Protein AF-A0A7Y5NHE2-F1 (afdb_monomer_lite)

Foldseek 3Di:
DDPVVLVVLLVVLVVVVPPPDPPPDDSCPDPSSVLSVCCNPPVPVSVVVVVVQVVCVVVVDDDDDD

Secondary structure (DSSP, 8-state):
--HHHHHHHHHHHHHHHHS-S--SS-TT-SHHHHHHHHHHH-HHHHHHHHHHHHHHHHTT------

Sequence (66 aa):
MGERDLARATEALVSRYRSVAPATAPILASQVHVAAYAAYRMPATHAALSRVLGDLAEHGLAPRSL

Structure (mmCIF, N/CA/C/O backbone):
data_AF-A0A7Y5NHE2-F1
#
_entry.id   AF-A0A7Y5NHE2-F1
#
loop_
_atom_site.group_PDB
_atom_site.id
_atom_site.type_symbol
_atom_site.label_atom_id
_atom_site.label_alt_id
_atom_site.label_comp_id
_atom_site.label_asym_id
_atom_site.label_entity_id
_atom_site.label_seq_id
_atom_site.pdbx_PDB_ins_code
_atom_site.Cartn_x
_atom_site.Cartn_y
_atom_site.Cartn_z
_atom_site.occupancy
_atom_site.B_iso_or_equiv
_atom_site.auth_seq_id
_atom_site.auth_comp_id
_atom_site.auth_asym_id
_atom_site.auth_atom_id
_atom_site.pdbx_PDB_model_num
ATOM 1 N N . MET A 1 1 ? -2.725 11.779 -1.849 1.00 57.16 1 MET A N 1
ATOM 2 C CA . MET A 1 1 ? -2.426 11.065 -3.108 1.00 57.16 1 MET A CA 1
ATOM 3 C C . MET A 1 1 ? -3.678 10.299 -3.478 1.00 57.16 1 MET A C 1
ATOM 5 O O . MET A 1 1 ? -4.141 9.529 -2.645 1.00 57.16 1 MET A O 1
ATOM 9 N N . GLY A 1 2 ? -4.292 10.591 -4.622 1.00 71.88 2 GLY A N 1
ATOM 10 C CA . GLY A 1 2 ? -5.529 9.912 -5.013 1.00 71.88 2 GLY A CA 1
ATOM 11 C C . GLY A 1 2 ? -5.258 8.509 -5.558 1.00 71.88 2 GLY A C 1
ATOM 12 O O . GLY A 1 2 ? -4.166 8.227 -6.044 1.00 71.88 2 GLY A O 1
ATOM 13 N N . GLU A 1 3 ? -6.266 7.642 -5.553 1.00 71.38 3 GLU A N 1
ATOM 14 C CA . GLU A 1 3 ? -6.188 6.281 -6.115 1.00 71.38 3 GLU A CA 1
ATOM 15 C C . GLU A 1 3 ? -5.745 6.276 -7.594 1.00 71.38 3 GLU A C 1
ATOM 17 O O . GLU A 1 3 ? -4.982 5.419 -8.035 1.00 71.38 3 GLU A O 1
ATOM 22 N N . ARG A 1 4 ? -6.120 7.321 -8.345 1.00 72.38 4 ARG A N 1
ATOM 23 C CA . ARG A 1 4 ? -5.680 7.541 -9.735 1.00 72.38 4 ARG A CA 1
ATOM 24 C C . ARG A 1 4 ? -4.202 7.927 -9.855 1.00 72.38 4 ARG A C 1
ATOM 26 O O . ARG A 1 4 ? -3.573 7.596 -10.856 1.00 72.38 4 ARG A O 1
ATOM 33 N N . ASP A 1 5 ? -3.647 8.628 -8.865 1.00 76.00 5 ASP A N 1
ATOM 34 C CA . ASP A 1 5 ? -2.212 8.946 -8.834 1.00 76.00 5 ASP A CA 1
ATOM 35 C C . ASP A 1 5 ? -1.394 7.685 -8.557 1.00 76.00 5 ASP A C 1
ATOM 37 O O . ASP A 1 5 ? -0.345 7.481 -9.167 1.00 76.00 5 ASP A O 1
ATOM 41 N N . LEU A 1 6 ? -1.920 6.813 -7.692 1.00 73.69 6 LEU A N 1
ATOM 42 C CA . LEU A 1 6 ? -1.318 5.525 -7.375 1.00 73.69 6 LEU A CA 1
ATOM 43 C C . LEU A 1 6 ? -1.304 4.604 -8.605 1.00 73.69 6 LEU A C 1
ATOM 45 O O . LEU A 1 6 ? -0.259 4.048 -8.931 1.00 73.69 6 LEU A O 1
ATOM 49 N N . ALA A 1 7 ? -2.417 4.526 -9.343 1.00 76.38 7 ALA A N 1
ATOM 50 C CA . ALA A 1 7 ? -2.511 3.737 -10.573 1.00 76.38 7 ALA A CA 1
ATOM 51 C C . ALA A 1 7 ? -1.469 4.159 -11.631 1.00 76.38 7 ALA A C 1
ATOM 53 O O . ALA A 1 7 ? -0.750 3.312 -12.164 1.00 76.38 7 ALA A O 1
ATOM 54 N N . ARG A 1 8 ? -1.311 5.470 -11.874 1.00 80.50 8 ARG A N 1
ATOM 55 C CA . ARG A 1 8 ? -0.288 5.995 -12.800 1.00 80.50 8 ARG A CA 1
ATOM 56 C C . ARG A 1 8 ? 1.137 5.694 -12.337 1.00 80.50 8 ARG A C 1
ATOM 58 O O . ARG A 1 8 ? 1.986 5.325 -13.148 1.00 80.50 8 ARG A O 1
ATOM 65 N N . ALA A 1 9 ? 1.411 5.847 -11.042 1.00 76.56 9 ALA A N 1
ATOM 66 C CA . ALA A 1 9 ? 2.723 5.534 -10.480 1.00 76.56 9 ALA A CA 1
ATOM 67 C C . ALA A 1 9 ? 3.055 4.035 -10.619 1.00 76.56 9 ALA A C 1
ATOM 69 O O . ALA A 1 9 ? 4.198 3.682 -10.920 1.00 76.56 9 ALA A O 1
ATOM 70 N N . THR A 1 10 ? 2.061 3.157 -10.464 1.00 75.94 10 THR A N 1
ATOM 71 C CA . THR A 1 10 ? 2.203 1.712 -10.675 1.00 75.94 10 THR A CA 1
ATOM 72 C C . THR A 1 10 ? 2.511 1.367 -12.133 1.00 75.94 10 THR A C 1
ATOM 74 O O . THR A 1 10 ? 3.446 0.602 -12.375 1.00 75.94 10 THR A O 1
ATOM 77 N N . GLU A 1 11 ? 1.808 1.948 -13.109 1.00 81.75 11 GLU A N 1
ATOM 78 C CA . GLU A 1 11 ? 2.096 1.719 -14.537 1.00 81.75 11 GLU A CA 1
ATOM 79 C C . GLU A 1 11 ? 3.532 2.118 -14.912 1.00 81.75 11 GLU A C 1
ATOM 81 O O . GLU A 1 11 ? 4.245 1.349 -15.568 1.00 81.75 11 GLU A O 1
ATOM 86 N N . ALA A 1 12 ? 3.995 3.277 -14.433 1.00 79.50 12 ALA A N 1
ATOM 87 C CA . ALA A 1 12 ? 5.367 3.734 -14.649 1.00 79.50 12 ALA A CA 1
ATOM 88 C C . ALA A 1 12 ? 6.403 2.771 -14.038 1.00 79.50 12 ALA A C 1
ATOM 90 O O . ALA A 1 12 ? 7.423 2.464 -14.665 1.00 79.50 12 ALA A O 1
ATOM 91 N N . LEU A 1 13 ? 6.130 2.244 -12.839 1.00 76.06 13 LEU A N 1
ATOM 92 C CA . LEU A 1 13 ? 7.008 1.286 -12.166 1.00 76.06 13 LEU A CA 1
ATOM 93 C C . LEU A 1 13 ? 7.080 -0.057 -12.913 1.00 76.06 13 LEU A C 1
ATOM 95 O O . LEU A 1 13 ? 8.169 -0.605 -13.085 1.00 76.06 13 LEU A O 1
ATOM 99 N N . VAL A 1 14 ? 5.940 -0.573 -13.387 1.00 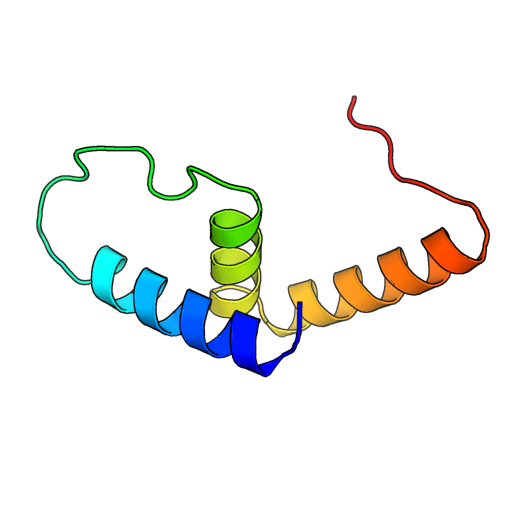77.19 14 VAL A N 1
ATOM 100 C CA . VAL A 1 14 ? 5.861 -1.833 -14.150 1.00 77.19 14 VAL A CA 1
ATOM 101 C C . VAL A 1 14 ? 6.617 -1.723 -15.471 1.00 77.19 14 VAL A C 1
ATOM 103 O O . VAL A 1 14 ? 7.375 -2.632 -15.816 1.00 77.19 14 VAL A O 1
ATOM 106 N N . SER A 1 15 ? 6.454 -0.607 -16.185 1.00 78.75 15 SER A N 1
ATOM 107 C CA . SER A 1 15 ? 7.190 -0.330 -17.422 1.00 78.75 15 SER A CA 1
ATOM 108 C C . SER A 1 15 ? 8.705 -0.326 -17.182 1.00 78.75 15 SER A C 1
ATOM 110 O O . SER A 1 15 ? 9.455 -1.016 -17.876 1.00 78.75 15 SER A O 1
ATOM 112 N N . ARG A 1 16 ? 9.158 0.350 -16.116 1.00 71.31 16 ARG A N 1
ATOM 113 C CA . ARG A 1 16 ? 10.577 0.392 -15.734 1.00 71.31 16 ARG A CA 1
ATOM 114 C C . ARG A 1 16 ? 11.123 -0.979 -15.322 1.00 71.31 16 ARG A C 1
ATOM 116 O O . ARG A 1 16 ? 12.249 -1.291 -15.682 1.00 71.31 16 ARG A O 1
ATOM 123 N N . TYR A 1 17 ? 10.347 -1.796 -14.606 1.00 66.75 17 TYR A N 1
ATOM 124 C CA . TYR A 1 17 ? 10.764 -3.145 -14.196 1.00 66.75 17 TYR A CA 1
ATOM 125 C C . TYR A 1 17 ? 10.856 -4.128 -15.373 1.00 66.75 17 TYR A C 1
ATOM 127 O O . TYR A 1 17 ? 11.676 -5.040 -15.353 1.00 66.75 17 TYR A O 1
ATOM 135 N N . ARG A 1 18 ? 10.011 -3.959 -16.399 1.00 69.62 18 ARG A N 1
ATOM 136 C CA . ARG A 1 18 ? 10.017 -4.799 -17.610 1.00 69.62 18 ARG A CA 1
ATOM 137 C C . ARG A 1 18 ? 11.098 -4.412 -18.618 1.00 69.62 18 ARG A C 1
ATOM 139 O O . ARG A 1 18 ? 11.412 -5.208 -19.498 1.00 69.62 18 ARG A O 1
ATOM 146 N N . SER A 1 19 ? 11.665 -3.214 -18.501 1.00 69.12 19 SER A N 1
ATOM 147 C CA . SER A 1 19 ? 12.855 -2.831 -19.252 1.00 69.12 19 SER A CA 1
ATOM 148 C C . SER A 1 19 ? 14.049 -3.642 -18.748 1.00 69.12 19 SER A C 1
ATOM 150 O O . SER A 1 19 ? 14.423 -3.549 -17.584 1.00 69.12 19 SER A O 1
ATOM 152 N N . VAL A 1 20 ? 14.669 -4.431 -19.627 1.00 60.16 20 VAL A N 1
ATOM 153 C CA . VAL A 1 20 ? 15.834 -5.292 -19.324 1.00 60.16 20 VAL A CA 1
ATOM 154 C C . VAL A 1 20 ? 17.130 -4.474 -19.145 1.00 60.16 20 VAL A C 1
ATOM 156 O O . VAL A 1 20 ? 18.231 -5.018 -19.112 1.00 60.16 20 VAL A O 1
ATOM 159 N N . ALA A 1 21 ? 17.022 -3.146 -19.057 1.00 68.31 21 ALA A N 1
ATOM 160 C CA . ALA A 1 21 ? 18.155 -2.269 -18.823 1.00 68.31 21 ALA A CA 1
ATOM 161 C C . ALA A 1 21 ? 18.686 -2.457 -17.388 1.00 68.31 21 ALA A C 1
ATOM 163 O O . ALA A 1 21 ? 17.893 -2.481 -16.441 1.00 68.31 21 ALA A O 1
ATOM 164 N N . PRO A 1 22 ? 20.016 -2.541 -17.191 1.00 64.62 22 PRO A N 1
ATOM 165 C CA . PRO A 1 22 ? 20.605 -2.553 -15.858 1.00 64.62 22 PRO A CA 1
ATOM 166 C C . PRO A 1 22 ? 20.115 -1.345 -15.055 1.00 64.62 22 PRO A C 1
ATOM 168 O O . PRO A 1 22 ? 20.148 -0.211 -15.538 1.00 64.62 22 PRO A O 1
ATOM 171 N N . ALA A 1 23 ? 19.647 -1.577 -13.829 1.00 64.56 23 ALA A N 1
ATOM 172 C CA . ALA A 1 23 ? 19.182 -0.500 -12.970 1.00 64.56 23 ALA A CA 1
ATOM 173 C C . ALA A 1 23 ? 20.360 0.423 -12.615 1.00 64.56 23 ALA A C 1
ATOM 175 O O . ALA A 1 23 ? 21.235 0.058 -11.836 1.00 64.56 23 ALA A O 1
ATOM 176 N N . THR A 1 24 ? 20.375 1.634 -13.172 1.00 74.19 24 THR A N 1
ATOM 177 C CA . THR A 1 24 ? 21.405 2.655 -12.901 1.00 74.19 24 THR A CA 1
ATOM 178 C C . THR A 1 24 ? 21.190 3.395 -11.577 1.00 74.19 24 THR A C 1
ATOM 180 O O . THR A 1 24 ? 22.035 4.177 -11.155 1.00 74.19 24 THR A O 1
ATOM 183 N N . ALA A 1 25 ? 20.058 3.148 -10.912 1.00 73.12 25 ALA A N 1
ATOM 184 C CA . ALA A 1 25 ? 19.695 3.692 -9.608 1.00 73.12 25 ALA A CA 1
ATOM 185 C C . ALA A 1 25 ? 18.740 2.727 -8.876 1.00 73.12 25 ALA A C 1
ATOM 187 O O . ALA A 1 25 ? 18.040 1.955 -9.547 1.00 73.12 25 ALA A O 1
ATOM 188 N N . PRO A 1 26 ? 18.637 2.798 -7.531 1.00 79.94 26 PRO A N 1
ATOM 189 C CA . PRO A 1 26 ? 17.701 1.984 -6.759 1.00 79.94 26 PRO A CA 1
ATOM 190 C C . PRO A 1 26 ? 16.270 2.061 -7.311 1.00 79.94 26 PRO A C 1
ATOM 192 O O . PRO A 1 26 ? 15.758 3.133 -7.644 1.00 79.94 26 PRO A O 1
ATOM 195 N N . ILE A 1 27 ? 15.607 0.909 -7.420 1.00 76.81 27 ILE A N 1
ATOM 196 C CA . ILE A 1 27 ? 14.242 0.822 -7.964 1.00 76.81 27 ILE A CA 1
ATOM 197 C C . ILE A 1 27 ? 13.242 1.488 -7.002 1.00 76.81 27 ILE A C 1
ATOM 199 O O . ILE A 1 27 ? 12.351 2.211 -7.441 1.00 76.81 27 ILE A O 1
ATOM 203 N N . LEU A 1 28 ? 13.447 1.326 -5.691 1.00 85.38 28 LEU A N 1
ATOM 204 C CA . LEU A 1 28 ? 12.626 1.902 -4.621 1.00 85.38 28 LEU A CA 1
ATOM 205 C C . LEU A 1 28 ? 13.287 3.148 -4.011 1.00 85.38 28 LEU A C 1
ATOM 207 O O . LEU A 1 28 ? 13.594 3.194 -2.827 1.00 85.38 28 LEU A O 1
ATOM 211 N N . ALA A 1 29 ? 13.542 4.160 -4.841 1.00 87.06 29 ALA A N 1
ATOM 212 C CA . ALA A 1 29 ? 14.272 5.366 -4.429 1.00 87.06 29 ALA A CA 1
ATOM 213 C C . ALA A 1 29 ? 13.430 6.422 -3.676 1.00 87.06 29 ALA A C 1
ATOM 215 O O . ALA A 1 29 ? 13.952 7.469 -3.310 1.00 87.06 29 ALA A O 1
ATOM 216 N N . SER A 1 30 ? 12.124 6.206 -3.490 1.00 88.62 30 SER A N 1
ATOM 217 C CA . SER A 1 30 ? 11.234 7.171 -2.828 1.00 88.62 30 SER A CA 1
ATOM 218 C C . SER A 1 30 ? 10.059 6.474 -2.144 1.00 88.62 30 SER A C 1
ATOM 220 O O . SER A 1 30 ? 9.692 5.357 -2.515 1.00 88.62 30 SER A O 1
ATOM 222 N N . GLN A 1 31 ? 9.418 7.158 -1.188 1.00 87.69 31 GLN A N 1
ATOM 223 C CA . GLN A 1 31 ? 8.201 6.659 -0.530 1.00 87.69 31 GLN A CA 1
ATOM 224 C C . GLN A 1 31 ? 7.084 6.356 -1.543 1.00 87.69 31 GLN A C 1
ATOM 226 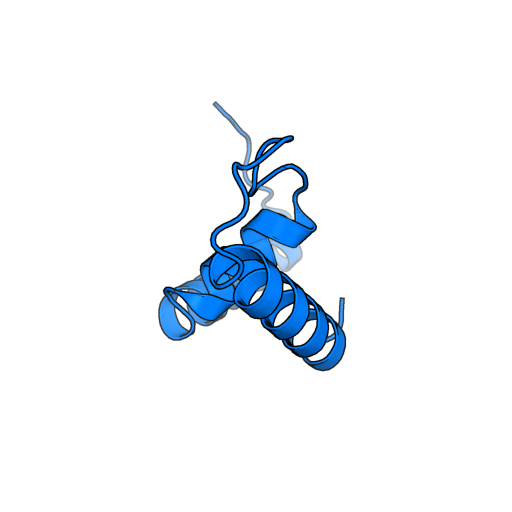O O . GLN A 1 31 ? 6.369 5.368 -1.407 1.00 87.69 31 GLN A O 1
ATOM 231 N N . VAL A 1 32 ? 6.989 7.157 -2.610 1.00 88.56 32 VAL A N 1
ATOM 232 C CA . VAL A 1 32 ? 6.022 6.948 -3.697 1.00 88.56 32 VAL A CA 1
ATOM 233 C C . VAL A 1 32 ? 6.313 5.655 -4.458 1.00 88.56 32 VAL A C 1
ATOM 235 O O . VAL A 1 32 ? 5.392 4.892 -4.735 1.00 88.56 32 VAL A O 1
ATOM 238 N N . HIS A 1 33 ? 7.583 5.362 -4.759 1.00 86.75 33 H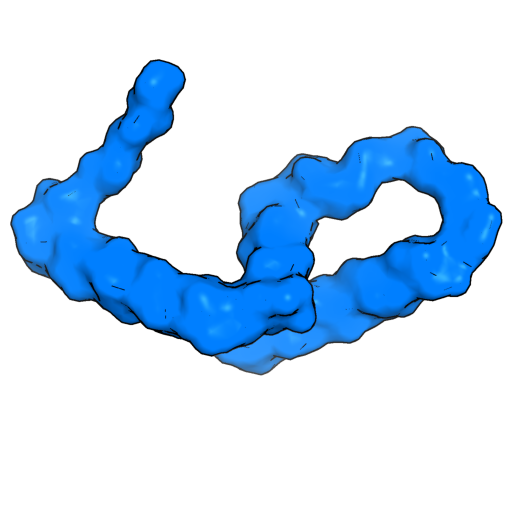IS A N 1
ATOM 239 C CA . HIS A 1 33 ? 7.954 4.112 -5.428 1.00 86.75 33 HIS A CA 1
ATOM 240 C C . HIS A 1 33 ? 7.661 2.883 -4.560 1.00 86.75 33 HIS A C 1
ATOM 242 O O . HIS A 1 33 ? 7.216 1.862 -5.081 1.00 86.75 33 HIS A O 1
ATOM 248 N N . VAL A 1 34 ? 7.861 2.984 -3.242 1.00 89.19 34 VAL A N 1
ATOM 249 C CA . VAL A 1 34 ? 7.529 1.910 -2.292 1.00 89.19 34 VAL A CA 1
ATOM 250 C C . VAL A 1 34 ? 6.021 1.664 -2.250 1.00 89.19 34 VAL A C 1
ATOM 252 O O . VAL A 1 34 ? 5.595 0.517 -2.383 1.00 89.19 34 VAL 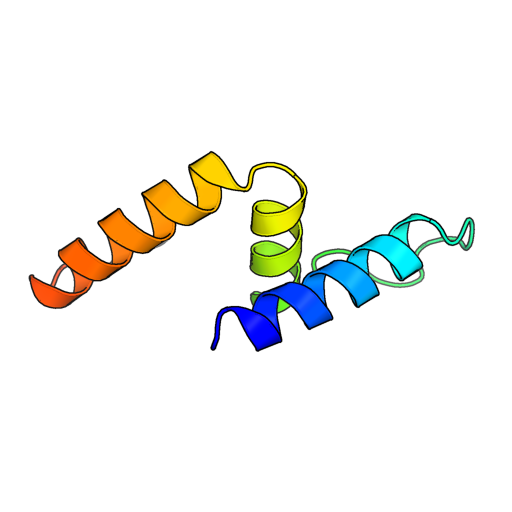A O 1
ATOM 255 N N . ALA A 1 35 ? 5.213 2.722 -2.140 1.00 89.94 35 ALA A N 1
ATOM 256 C CA . ALA A 1 35 ? 3.754 2.608 -2.151 1.00 89.94 35 ALA A CA 1
ATOM 257 C C . ALA A 1 35 ? 3.238 2.012 -3.473 1.00 89.94 35 ALA A C 1
ATOM 259 O O . ALA A 1 35 ? 2.450 1.069 -3.461 1.00 89.94 35 ALA A O 1
ATOM 260 N N . ALA A 1 36 ? 3.747 2.487 -4.614 1.00 87.88 36 ALA A N 1
ATOM 261 C CA . ALA A 1 36 ? 3.386 1.963 -5.932 1.00 87.88 36 ALA A CA 1
ATOM 262 C C . ALA A 1 36 ? 3.759 0.479 -6.096 1.00 87.88 36 ALA A C 1
ATOM 264 O O . ALA A 1 36 ? 2.994 -0.293 -6.680 1.00 87.88 36 ALA A O 1
ATOM 265 N N . TYR A 1 37 ? 4.912 0.060 -5.563 1.00 89.38 37 TYR A N 1
ATOM 266 C CA . TYR A 1 37 ? 5.337 -1.339 -5.585 1.00 89.38 37 TYR A CA 1
ATOM 267 C C . TYR A 1 37 ? 4.469 -2.225 -4.686 1.00 89.38 37 TYR A C 1
ATOM 269 O O . TYR A 1 37 ? 4.078 -3.316 -5.103 1.00 89.38 37 TYR A O 1
ATOM 277 N N . ALA A 1 38 ? 4.131 -1.757 -3.483 1.00 91.06 38 ALA A N 1
ATOM 278 C CA . ALA A 1 38 ? 3.252 -2.477 -2.565 1.00 91.06 38 ALA A CA 1
ATOM 279 C C . ALA A 1 38 ? 1.835 -2.625 -3.139 1.00 91.06 38 ALA A C 1
ATOM 281 O O . ALA A 1 38 ? 1.292 -3.729 -3.139 1.00 91.06 38 ALA A O 1
ATOM 282 N N . ALA A 1 39 ? 1.276 -1.554 -3.709 1.00 90.31 39 ALA A N 1
ATOM 283 C CA . ALA A 1 39 ? -0.017 -1.584 -4.387 1.00 90.31 39 ALA A CA 1
ATOM 284 C C . ALA A 1 39 ? -0.019 -2.540 -5.593 1.00 90.31 39 ALA A C 1
ATOM 286 O O . ALA A 1 39 ? -1.002 -3.235 -5.827 1.00 90.31 39 ALA A O 1
ATOM 287 N N . TYR A 1 40 ? 1.098 -2.627 -6.323 1.00 87.81 40 TYR A N 1
ATOM 288 C CA . TYR A 1 40 ? 1.248 -3.547 -7.451 1.00 87.81 40 TYR A CA 1
ATOM 289 C C . TYR A 1 40 ? 1.382 -5.018 -7.026 1.00 87.81 40 TYR A C 1
ATOM 291 O O . TYR A 1 40 ? 0.720 -5.888 -7.587 1.00 87.81 40 TYR A O 1
ATOM 299 N N . ARG A 1 41 ? 2.261 -5.325 -6.062 1.00 92.12 41 ARG A N 1
ATOM 300 C CA . ARG A 1 41 ? 2.595 -6.714 -5.690 1.00 92.12 41 ARG A CA 1
ATOM 301 C C . ARG A 1 41 ? 1.641 -7.318 -4.669 1.00 92.12 41 ARG A C 1
ATOM 303 O O . ARG A 1 41 ? 1.520 -8.539 -4.625 1.00 92.12 41 ARG A O 1
ATOM 310 N N . MET A 1 42 ? 1.022 -6.491 -3.829 1.00 91.62 42 MET A N 1
ATOM 311 C CA . MET A 1 42 ? 0.175 -6.912 -2.710 1.00 91.62 42 MET A CA 1
ATOM 312 C C . MET A 1 42 ? -1.019 -5.949 -2.530 1.00 91.62 42 MET A C 1
ATOM 314 O O . MET A 1 42 ? -1.164 -5.347 -1.464 1.00 91.62 42 MET A O 1
ATOM 318 N N . PRO A 1 43 ? -1.895 -5.790 -3.542 1.00 89.44 43 PRO A N 1
ATOM 319 C CA . PRO A 1 43 ? -2.951 -4.770 -3.549 1.00 89.44 43 PRO A CA 1
ATOM 320 C C . PRO A 1 43 ? -3.901 -4.864 -2.347 1.00 89.44 43 PRO A C 1
ATOM 322 O O . PRO A 1 43 ? -4.185 -3.854 -1.707 1.00 89.44 43 PRO A O 1
ATOM 325 N N . ALA A 1 44 ? -4.342 -6.077 -1.992 1.00 91.12 44 ALA A N 1
ATOM 326 C CA . ALA A 1 44 ? -5.236 -6.292 -0.852 1.00 91.12 44 ALA A CA 1
ATOM 327 C C . ALA A 1 44 ? -4.572 -5.917 0.484 1.00 91.12 44 ALA A C 1
ATOM 329 O O . ALA A 1 44 ? -5.183 -5.255 1.320 1.00 91.12 44 ALA A O 1
ATOM 330 N N . THR A 1 45 ? -3.303 -6.293 0.673 1.00 95.25 45 THR A N 1
ATOM 331 C CA . THR A 1 45 ? -2.541 -5.962 1.884 1.00 95.25 45 THR A CA 1
ATOM 332 C C . THR A 1 45 ? -2.274 -4.467 1.980 1.00 95.25 45 THR A C 1
ATOM 334 O O . THR A 1 45 ? -2.445 -3.887 3.049 1.00 95.25 45 THR A O 1
ATOM 337 N N . HIS A 1 46 ? -1.899 -3.835 0.865 1.00 93.50 46 HIS A N 1
ATOM 338 C CA . HIS A 1 46 ? -1.700 -2.393 0.807 1.00 93.50 46 HIS A CA 1
ATOM 339 C C . HIS A 1 46 ? -2.988 -1.654 1.194 1.00 93.50 46 HIS A C 1
ATOM 341 O O . HIS A 1 46 ? -2.953 -0.822 2.093 1.00 93.50 46 HIS A O 1
ATOM 347 N N . ALA A 1 47 ? -4.133 -2.008 0.599 1.00 91.81 47 ALA A N 1
ATOM 348 C CA . ALA A 1 47 ? -5.418 -1.385 0.917 1.00 91.81 47 ALA A CA 1
ATOM 349 C C . ALA A 1 47 ? -5.822 -1.572 2.392 1.00 91.81 47 ALA A C 1
ATOM 351 O O . ALA A 1 47 ? -6.238 -0.611 3.041 1.00 91.81 47 ALA A O 1
ATOM 352 N N . ALA A 1 48 ? -5.656 -2.781 2.939 1.00 95.88 48 ALA A N 1
ATOM 353 C CA . ALA A 1 48 ? -5.964 -3.066 4.339 1.00 95.88 48 ALA A CA 1
ATOM 354 C C . ALA A 1 48 ? -5.096 -2.235 5.298 1.00 95.88 48 ALA A C 1
ATOM 356 O O . ALA A 1 48 ? -5.620 -1.602 6.213 1.00 95.88 48 ALA A O 1
ATOM 357 N N . LEU A 1 49 ? -3.781 -2.183 5.063 1.00 94.00 49 LEU A N 1
ATOM 358 C CA . LEU A 1 49 ? -2.863 -1.399 5.890 1.00 94.00 49 LEU A CA 1
ATOM 359 C C . LEU A 1 49 ? -3.098 0.105 5.743 1.00 94.00 49 LEU A C 1
ATOM 361 O O . LEU A 1 49 ? -3.088 0.803 6.750 1.00 94.00 49 LEU A O 1
ATOM 365 N N . SER A 1 50 ? -3.348 0.612 4.531 1.00 92.88 50 SER A N 1
ATOM 366 C CA . SER A 1 50 ? -3.683 2.028 4.331 1.00 92.88 50 SER A CA 1
ATOM 367 C C . SER A 1 50 ? -4.932 2.427 5.112 1.00 92.88 50 SER A C 1
ATOM 369 O O . SER A 1 50 ? -4.944 3.501 5.707 1.00 92.88 50 SER A O 1
ATOM 371 N N . ARG A 1 51 ? -5.951 1.558 5.156 1.00 94.88 51 ARG A N 1
ATOM 372 C CA . ARG A 1 51 ? -7.156 1.793 5.957 1.00 94.88 51 ARG A CA 1
ATOM 373 C C . ARG A 1 51 ? -6.838 1.824 7.451 1.00 94.88 51 ARG A C 1
ATOM 375 O O . ARG A 1 51 ? -7.129 2.814 8.101 1.00 94.88 51 ARG A O 1
ATOM 382 N N . VAL A 1 52 ? -6.182 0.787 7.972 1.00 95.44 52 VAL A N 1
ATOM 383 C CA . VAL A 1 52 ? -5.850 0.696 9.405 1.00 95.44 52 VAL A CA 1
ATOM 384 C C . VAL A 1 52 ? -4.957 1.856 9.854 1.00 95.44 52 VAL A C 1
ATOM 386 O O . VAL A 1 52 ? -5.183 2.429 10.913 1.00 95.44 52 VAL A O 1
ATOM 389 N N . LEU A 1 53 ? -3.952 2.231 9.058 1.00 92.88 53 LEU A N 1
ATOM 390 C CA . LEU A 1 53 ? -3.068 3.354 9.383 1.00 92.88 53 LEU A CA 1
ATOM 391 C C . LEU A 1 53 ? -3.792 4.704 9.307 1.00 92.88 53 LEU A C 1
ATOM 393 O O . LEU A 1 53 ? -3.477 5.590 10.098 1.00 92.88 53 LEU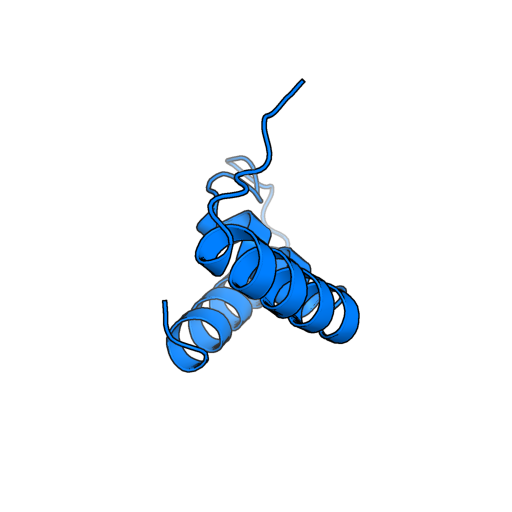 A O 1
ATOM 397 N N . GLY A 1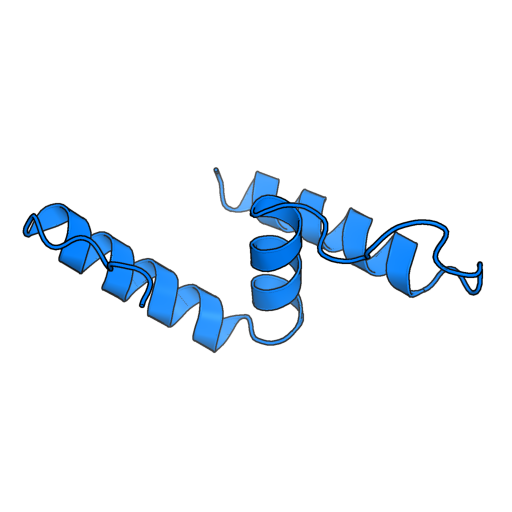 54 ? -4.751 4.854 8.389 1.00 94.06 54 GLY A N 1
ATOM 398 C CA . GLY A 1 54 ? -5.642 6.014 8.338 1.00 94.06 54 GLY A CA 1
ATOM 399 C C . GLY A 1 54 ? -6.484 6.127 9.606 1.00 94.06 54 GLY A C 1
ATOM 400 O O . GLY A 1 54 ? -6.422 7.151 10.281 1.00 94.06 54 GLY A O 1
ATOM 401 N N . ASP A 1 55 ? -7.167 5.043 9.982 1.00 96.00 55 ASP A N 1
ATOM 402 C CA . ASP A 1 55 ? -7.989 4.982 11.194 1.00 96.00 55 ASP A CA 1
ATOM 403 C C . ASP A 1 55 ? -7.143 5.291 12.448 1.00 96.00 55 ASP A C 1
ATOM 405 O O . ASP A 1 55 ? -7.546 6.075 13.303 1.00 96.00 55 ASP A O 1
ATOM 409 N N . LEU A 1 56 ? -5.929 4.741 12.558 1.00 94.38 56 LEU A N 1
ATOM 410 C CA . LEU A 1 56 ? -5.023 5.025 13.681 1.00 94.38 56 LEU A CA 1
ATOM 411 C C . LEU A 1 56 ? -4.606 6.500 13.747 1.00 94.38 56 LEU A C 1
ATOM 413 O O . LEU A 1 56 ? -4.570 7.076 14.837 1.00 94.38 56 LEU A O 1
ATOM 417 N N . ALA A 1 57 ? -4.324 7.120 12.600 1.00 93.56 57 ALA A N 1
ATOM 418 C CA . ALA A 1 57 ? -3.952 8.529 12.538 1.00 93.56 57 ALA A CA 1
ATOM 419 C C . ALA A 1 57 ? -5.099 9.445 12.997 1.00 93.56 57 ALA A C 1
ATOM 421 O O . ALA A 1 57 ? -4.845 10.418 13.710 1.00 93.56 57 ALA A O 1
ATOM 422 N N . GLU A 1 58 ? -6.351 9.110 12.668 1.00 94.81 58 GLU A N 1
ATOM 423 C CA . GLU A 1 58 ? -7.537 9.818 13.178 1.00 94.81 58 GLU A CA 1
ATOM 424 C C . GLU A 1 58 ? -7.657 9.727 14.708 1.00 94.81 58 GLU A C 1
ATOM 426 O O . GLU A 1 58 ? -8.131 10.661 15.352 1.00 94.81 58 GLU A O 1
ATOM 431 N N . HIS A 1 59 ? -7.153 8.644 15.304 1.00 95.12 59 HIS A N 1
ATOM 432 C CA . HIS A 1 59 ? -7.088 8.452 16.756 1.00 95.12 59 HIS A CA 1
ATOM 433 C C . HIS A 1 59 ? -5.800 9.018 17.384 1.00 95.12 59 HIS A C 1
ATOM 435 O O . HIS A 1 59 ? -5.500 8.744 18.547 1.00 95.12 59 HIS A O 1
ATOM 441 N N . GLY A 1 60 ? -5.022 9.809 16.636 1.00 93.75 60 GLY A N 1
ATOM 442 C CA . GLY A 1 60 ? -3.798 10.454 17.119 1.00 93.75 60 GLY A CA 1
ATOM 443 C C . GLY A 1 60 ? -2.605 9.508 17.283 1.00 93.75 60 GLY A C 1
ATOM 444 O O . GLY A 1 60 ? -1.606 9.879 17.904 1.00 93.75 60 GLY A O 1
ATOM 445 N N . LEU A 1 61 ? -2.682 8.292 16.737 1.00 90.62 61 LEU A N 1
ATOM 446 C CA . LEU A 1 61 ? -1.615 7.299 16.797 1.00 90.62 61 LEU A CA 1
ATOM 447 C C . LEU A 1 61 ? -0.800 7.336 15.503 1.00 90.62 61 LEU A C 1
ATOM 449 O O . LEU A 1 61 ? -1.303 7.039 14.422 1.00 90.62 61 LEU A O 1
ATOM 453 N N . ALA A 1 62 ? 0.487 7.665 15.622 1.00 86.25 62 ALA A N 1
ATOM 454 C CA . ALA A 1 62 ? 1.426 7.649 14.507 1.00 86.25 62 ALA A CA 1
ATOM 455 C C . ALA A 1 62 ? 2.460 6.524 14.688 1.00 86.25 62 ALA A C 1
ATOM 457 O O . ALA A 1 62 ? 3.067 6.424 15.761 1.00 86.25 62 ALA A O 1
ATOM 458 N N . PRO A 1 63 ? 2.704 5.686 13.661 1.00 81.38 63 PRO A N 1
ATOM 459 C CA . PRO A 1 63 ? 3.771 4.698 13.717 1.00 81.38 63 PRO A CA 1
ATOM 460 C C . PRO A 1 63 ? 5.132 5.394 13.842 1.00 81.38 63 PRO A C 1
ATOM 462 O O . PRO A 1 63 ? 5.392 6.408 13.192 1.00 81.38 63 PRO A O 1
ATOM 465 N N . ARG A 1 64 ? 6.018 4.833 14.670 1.00 83.88 64 ARG A N 1
ATOM 466 C CA . ARG A 1 64 ? 7.411 5.279 14.799 1.00 83.88 64 ARG A CA 1
ATOM 467 C C . ARG A 1 64 ? 8.315 4.222 14.180 1.00 83.88 64 ARG A C 1
ATOM 469 O O . ARG A 1 64 ? 8.101 3.032 14.401 1.00 83.88 64 ARG A O 1
ATOM 476 N N . SER A 1 65 ? 9.299 4.652 13.395 1.00 77.25 65 SER A N 1
ATOM 477 C CA . SER A 1 65 ? 10.385 3.761 12.990 1.00 77.25 65 SER A CA 1
ATOM 478 C C . SER A 1 65 ? 11.185 3.347 14.227 1.00 77.25 65 SER A C 1
ATOM 480 O O . SER A 1 65 ? 11.320 4.147 15.155 1.00 77.25 65 SER A O 1
ATOM 482 N N . LEU A 1 66 ? 11.683 2.108 14.228 1.00 59.41 66 LEU A N 1
ATOM 483 C CA . LEU A 1 66 ? 12.671 1.641 15.203 1.00 59.41 66 LEU A CA 1
ATOM 484 C C . LEU A 1 66 ? 13.998 2.391 15.049 1.00 59.41 66 LEU A C 1
ATOM 486 O O . LEU A 1 66 ? 14.321 2.769 13.897 1.00 59.41 66 LEU A O 1
#

pLDDT: mean 82.8, std 10.46, range [57.16, 96.0]

Radius of gyration: 14.04 Å; chains: 1; bounding box: 29×18×36 Å